Protein AF-A0A2W2B5X5-F1 (afdb_monomer_lite)

Foldseek 3Di:
DVLVVDDPVVSVVLLVQLCVQLVDDPVVSVCLVPVDPADCVVPDPSSLVSNCVSVVHDSCVSNVHPPPPD

pLDDT: mean 74.82, std 13.03, range [34.88, 87.56]

Radius of gyration: 11.65 Å; chains: 1; bounding box: 27×26×32 Å

Structure (mmCIF, N/CA/C/O backbone):
data_AF-A0A2W2B5X5-F1
#
_entry.id   AF-A0A2W2B5X5-F1
#
loop_
_atom_site.group_PDB
_atom_site.id
_atom_site.type_symbol
_atom_site.label_atom_id
_atom_site.label_alt_id
_atom_site.label_comp_id
_atom_site.label_asym_id
_atom_site.label_entity_id
_atom_site.label_seq_id
_atom_site.pdbx_PDB_ins_code
_atom_site.Cartn_x
_atom_site.Cartn_y
_atom_site.Cartn_z
_atom_site.occupancy
_atom_site.B_iso_or_equiv
_atom_site.auth_seq_id
_atom_site.auth_comp_id
_atom_site.auth_asym_id
_atom_site.auth_atom_id
_atom_site.pdbx_PDB_model_num
ATOM 1 N N . MET A 1 1 ? 5.841 -5.374 -10.931 1.00 64.06 1 MET A N 1
ATOM 2 C CA . MET A 1 1 ? 5.527 -4.885 -9.567 1.00 64.06 1 MET A CA 1
ATOM 3 C C . MET A 1 1 ? 5.433 -6.080 -8.618 1.00 64.06 1 MET A C 1
ATOM 5 O O . MET A 1 1 ? 4.645 -6.978 -8.875 1.00 64.06 1 MET A O 1
ATOM 9 N N . TRP A 1 2 ? 6.236 -6.140 -7.554 1.00 69.12 2 TRP A N 1
ATOM 10 C CA . TRP A 1 2 ? 6.301 -7.286 -6.621 1.00 69.12 2 TRP A CA 1
ATOM 11 C C . TRP A 1 2 ? 4.969 -7.558 -5.884 1.00 69.12 2 TRP A C 1
ATOM 13 O O . TRP A 1 2 ? 4.654 -8.698 -5.554 1.00 69.12 2 TRP A O 1
ATOM 23 N N . LEU A 1 3 ? 4.134 -6.527 -5.703 1.00 68.19 3 LEU A N 1
ATOM 24 C CA . LEU A 1 3 ? 2.804 -6.618 -5.080 1.00 68.19 3 LEU A CA 1
ATOM 25 C C . LEU A 1 3 ? 1.843 -7.578 -5.798 1.00 68.19 3 LEU A C 1
ATOM 27 O O . LEU A 1 3 ? 1.029 -8.228 -5.141 1.00 68.19 3 LEU A O 1
ATOM 31 N N . VAL A 1 4 ? 1.921 -7.699 -7.130 1.00 72.88 4 VAL A N 1
ATOM 32 C CA . VAL A 1 4 ? 1.032 -8.604 -7.882 1.00 72.88 4 VAL A CA 1
ATOM 33 C C . VAL A 1 4 ? 1.481 -10.067 -7.840 1.00 72.88 4 VAL A C 1
ATOM 35 O O . VAL A 1 4 ? 0.664 -10.940 -8.115 1.00 72.88 4 VAL A O 1
ATOM 38 N N . GLN A 1 5 ? 2.731 -10.330 -7.441 1.00 75.94 5 GLN A N 1
ATOM 39 C CA . GLN A 1 5 ? 3.307 -11.676 -7.319 1.00 75.94 5 GLN A CA 1
ATOM 40 C C . GLN A 1 5 ? 2.949 -12.362 -5.989 1.00 75.94 5 GLN A C 1
ATOM 42 O O . GLN A 1 5 ? 3.172 -13.560 -5.831 1.00 75.94 5 GLN A O 1
ATOM 47 N N . LEU A 1 6 ? 2.387 -11.625 -5.024 1.00 74.81 6 LEU A N 1
ATOM 48 C CA . LEU A 1 6 ? 1.925 -12.195 -3.760 1.00 74.81 6 LEU A CA 1
ATOM 49 C C . LEU A 1 6 ? 0.663 -13.056 -3.962 1.00 74.81 6 LEU A C 1
ATOM 51 O O . LEU A 1 6 ? -0.226 -12.653 -4.721 1.00 74.81 6 LEU A O 1
ATOM 55 N N . PRO A 1 7 ? 0.520 -14.174 -3.220 1.00 83.06 7 PRO A N 1
ATOM 56 C CA . PRO A 1 7 ? -0.721 -14.941 -3.170 1.00 83.06 7 PRO A CA 1
ATOM 57 C C . PRO A 1 7 ? -1.921 -14.050 -2.842 1.00 83.06 7 PRO A C 1
ATOM 59 O O . PRO A 1 7 ? -1.819 -13.141 -2.008 1.00 83.06 7 PRO A O 1
ATOM 62 N N . ILE A 1 8 ? -3.061 -14.319 -3.483 1.00 80.00 8 ILE A N 1
ATOM 63 C CA . ILE A 1 8 ? -4.239 -13.445 -3.428 1.00 80.00 8 ILE A CA 1
ATOM 64 C C . ILE A 1 8 ? -4.744 -13.214 -1.998 1.00 80.00 8 ILE A C 1
ATOM 66 O O . ILE A 1 8 ? -5.103 -12.083 -1.665 1.00 80.00 8 ILE A O 1
ATOM 70 N N . ASP A 1 9 ? -4.673 -14.225 -1.133 1.00 79.38 9 ASP A N 1
ATOM 71 C CA . ASP A 1 9 ? -5.141 -14.149 0.256 1.00 79.38 9 ASP A CA 1
ATOM 72 C C . ASP A 1 9 ? -4.243 -13.244 1.105 1.00 79.38 9 ASP A C 1
ATOM 74 O O . ASP A 1 9 ? -4.716 -12.325 1.778 1.00 79.38 9 ASP A O 1
ATOM 78 N N . LYS A 1 10 ? -2.918 -13.430 1.001 1.00 79.25 10 LYS A N 1
ATOM 79 C CA . LYS A 1 10 ? -1.930 -12.568 1.669 1.00 79.25 10 LYS A CA 1
ATOM 80 C C . LYS A 1 10 ? -2.043 -11.132 1.183 1.00 79.25 10 LYS A C 1
ATOM 82 O O . LYS A 1 10 ? -2.022 -10.206 1.991 1.00 79.25 10 LYS A O 1
ATOM 87 N N . ARG A 1 11 ? -2.188 -10.942 -0.129 1.00 81.31 11 ARG A N 1
ATOM 88 C CA . ARG A 1 11 ? -2.377 -9.621 -0.722 1.00 81.31 11 ARG A CA 1
ATOM 89 C C . ARG A 1 11 ? -3.639 -8.964 -0.172 1.00 81.31 11 ARG A C 1
ATOM 91 O O . ARG A 1 11 ? -3.559 -7.839 0.294 1.00 81.31 11 ARG A O 1
ATOM 98 N N . THR A 1 12 ? -4.769 -9.664 -0.154 1.00 82.06 12 THR A N 1
ATOM 99 C CA . THR A 1 12 ? -6.045 -9.117 0.341 1.00 82.06 12 THR A CA 1
ATOM 100 C C . THR A 1 12 ? -5.933 -8.659 1.794 1.00 82.06 12 THR A C 1
ATOM 102 O O . THR A 1 12 ? -6.256 -7.512 2.096 1.00 82.06 12 THR A O 1
ATOM 105 N N . LEU A 1 13 ? -5.356 -9.493 2.663 1.00 83.25 13 LEU A N 1
ATOM 106 C CA . LEU A 1 13 ? -5.169 -9.168 4.077 1.00 83.25 13 LEU A CA 1
ATOM 107 C C . LEU A 1 13 ? -4.235 -7.967 4.304 1.00 83.25 13 LEU A C 1
ATOM 109 O O . LEU A 1 13 ? -4.469 -7.148 5.194 1.00 83.25 13 LEU A O 1
ATOM 113 N N . LEU A 1 14 ? -3.169 -7.841 3.511 1.00 81.94 14 LEU A N 1
ATOM 114 C CA . LEU A 1 14 ? -2.254 -6.700 3.600 1.00 81.94 14 LEU A CA 1
ATOM 115 C C . LEU A 1 14 ? -2.903 -5.413 3.068 1.00 81.94 14 LEU A C 1
ATOM 117 O O . LEU A 1 14 ? -2.707 -4.346 3.644 1.00 81.94 14 LEU A O 1
ATOM 121 N N . LEU A 1 15 ? -3.737 -5.492 2.031 1.00 84.25 15 LEU A N 1
ATOM 122 C CA . LEU A 1 15 ? -4.445 -4.319 1.511 1.00 84.25 15 LEU A CA 1
ATOM 123 C C . LEU A 1 15 ? -5.509 -3.795 2.469 1.00 84.25 15 LEU A C 1
ATOM 125 O O . LEU A 1 15 ? -5.621 -2.582 2.619 1.00 84.25 15 LEU A O 1
ATOM 129 N N . ASP A 1 16 ? -6.221 -4.672 3.172 1.00 86.31 16 ASP A N 1
ATOM 130 C CA . ASP A 1 16 ? -7.171 -4.244 4.203 1.00 86.31 16 ASP A CA 1
ATOM 131 C C . ASP A 1 16 ? -6.464 -3.487 5.344 1.00 86.31 16 ASP A C 1
ATOM 133 O O . ASP A 1 16 ? -6.983 -2.493 5.858 1.00 86.31 16 ASP A O 1
ATOM 137 N N . LYS A 1 17 ? -5.226 -3.876 5.688 1.00 87.06 17 LYS A N 1
ATOM 138 C CA . LYS A 1 17 ? -4.393 -3.119 6.639 1.00 87.06 17 LYS A CA 1
ATOM 139 C C . LYS A 1 17 ? -3.997 -1.747 6.094 1.00 87.06 17 LYS A C 1
ATOM 141 O O . LYS A 1 17 ? -4.074 -0.769 6.835 1.00 87.06 17 LYS A O 1
ATOM 146 N N . VAL A 1 18 ? -3.611 -1.657 4.820 1.00 86.81 18 VAL A N 1
ATOM 147 C CA . VAL A 1 18 ? -3.283 -0.370 4.182 1.00 86.81 18 VAL A CA 1
ATOM 148 C C . VAL A 1 18 ? -4.500 0.551 4.142 1.00 86.81 18 VAL A C 1
ATOM 150 O O . VAL A 1 18 ? -4.372 1.722 4.485 1.00 86.81 18 VAL A O 1
ATOM 153 N N . ILE A 1 19 ? -5.681 0.040 3.786 1.00 86.94 19 ILE A N 1
ATOM 154 C CA . ILE A 1 19 ? -6.949 0.792 3.793 1.00 86.94 19 ILE A CA 1
ATOM 155 C C . ILE A 1 19 ? -7.202 1.379 5.183 1.00 86.94 19 ILE A C 1
ATOM 157 O O . ILE A 1 19 ? -7.395 2.585 5.325 1.00 86.94 19 ILE A O 1
ATOM 161 N N . LYS A 1 20 ? -7.112 0.542 6.224 1.00 87.56 20 LYS A N 1
ATOM 162 C CA . LYS A 1 20 ? -7.347 0.961 7.610 1.00 87.56 20 LYS A CA 1
ATOM 163 C C . LYS A 1 20 ? -6.356 2.027 8.093 1.00 87.56 20 LYS A C 1
ATOM 165 O O . LYS A 1 20 ? -6.742 2.893 8.868 1.00 87.56 20 LYS A O 1
ATOM 170 N N . GLN A 1 21 ? -5.095 1.960 7.664 1.00 86.12 21 GLN A N 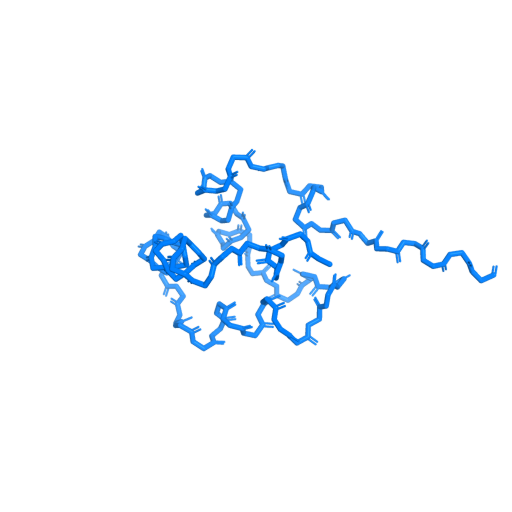1
ATOM 171 C CA . GLN A 1 21 ? -4.051 2.898 8.096 1.00 86.12 21 GLN A CA 1
ATOM 172 C C . GLN A 1 21 ? -4.011 4.195 7.283 1.00 86.12 21 GLN A C 1
ATOM 174 O O . GLN A 1 21 ? -3.703 5.244 7.835 1.00 86.12 21 GLN A O 1
ATOM 179 N N . SER A 1 22 ? -4.302 4.129 5.984 1.00 84.25 22 SER A N 1
ATOM 180 C CA . SER A 1 22 ? -4.247 5.289 5.082 1.00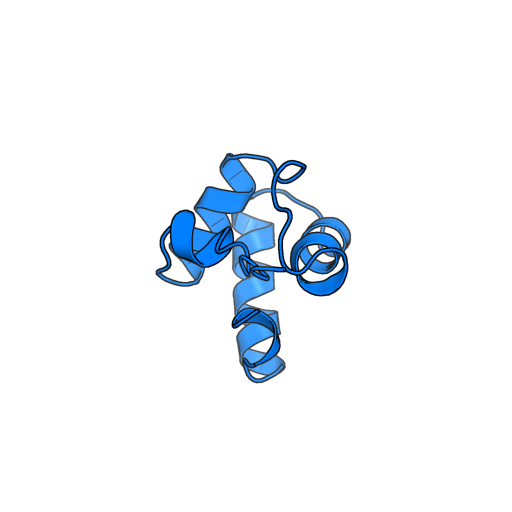 84.25 22 SER A CA 1
ATOM 181 C C . SER A 1 22 ? -5.554 6.078 5.019 1.00 84.25 22 SER A C 1
ATOM 183 O O . SER A 1 22 ? -5.559 7.195 4.510 1.00 84.25 22 SER A O 1
ATOM 185 N N . GLY A 1 23 ? -6.674 5.491 5.462 1.00 84.69 23 GLY A N 1
ATOM 186 C CA . GLY A 1 23 ? -8.011 6.072 5.296 1.00 84.69 23 GLY A CA 1
ATOM 187 C C . GLY A 1 23 ? -8.499 6.105 3.841 1.00 84.69 23 GLY A C 1
ATOM 188 O O . GLY A 1 23 ? -9.540 6.691 3.555 1.00 84.69 23 GLY A O 1
ATOM 189 N N . GLN A 1 24 ? -7.762 5.490 2.910 1.00 83.81 24 GLN A N 1
ATOM 190 C CA . GLN A 1 24 ? -8.121 5.434 1.495 1.00 83.81 24 GLN A CA 1
ATOM 191 C C . GLN A 1 24 ? -9.174 4.366 1.217 1.00 83.81 24 GLN A C 1
ATOM 193 O O . GLN A 1 24 ? -9.210 3.316 1.855 1.00 83.81 24 GLN A O 1
ATOM 198 N N . SER A 1 25 ? -9.987 4.588 0.184 1.00 84.25 25 SER A N 1
ATOM 199 C CA . SER A 1 25 ? -10.938 3.579 -0.277 1.00 84.25 25 SER A CA 1
ATOM 200 C C . SER A 1 25 ? -10.231 2.376 -0.912 1.00 84.25 25 SER A C 1
ATOM 202 O O . SER A 1 25 ? -9.135 2.470 -1.478 1.00 84.25 25 SER A O 1
ATOM 204 N N . LYS A 1 26 ? -10.910 1.225 -0.880 1.00 82.25 26 LYS A N 1
ATOM 205 C CA . LYS A 1 26 ? -10.443 -0.015 -1.512 1.00 82.25 26 LYS A CA 1
ATOM 206 C C . LYS A 1 26 ? -10.164 0.157 -3.007 1.00 82.25 26 LYS A C 1
ATOM 208 O O . LYS A 1 26 ? -9.203 -0.419 -3.514 1.00 82.25 26 LYS A O 1
ATOM 213 N N . ASP A 1 27 ? -10.964 0.960 -3.703 1.00 80.75 27 ASP A N 1
ATOM 214 C CA . ASP A 1 27 ? -10.788 1.219 -5.133 1.00 80.75 27 ASP A CA 1
ATOM 215 C C . ASP A 1 27 ? -9.565 2.085 -5.427 1.00 80.75 27 ASP A C 1
ATOM 217 O O . ASP A 1 27 ? -8.837 1.797 -6.380 1.00 80.75 27 ASP A O 1
ATOM 221 N N . THR A 1 28 ? -9.266 3.076 -4.580 1.00 78.06 28 THR A N 1
ATOM 222 C CA . THR A 1 28 ? -8.016 3.844 -4.682 1.00 78.06 28 THR A CA 1
ATOM 223 C C . THR A 1 28 ? -6.812 2.927 -4.504 1.00 78.06 28 THR A C 1
ATOM 225 O O . THR A 1 28 ? -5.912 2.920 -5.342 1.00 78.06 28 THR A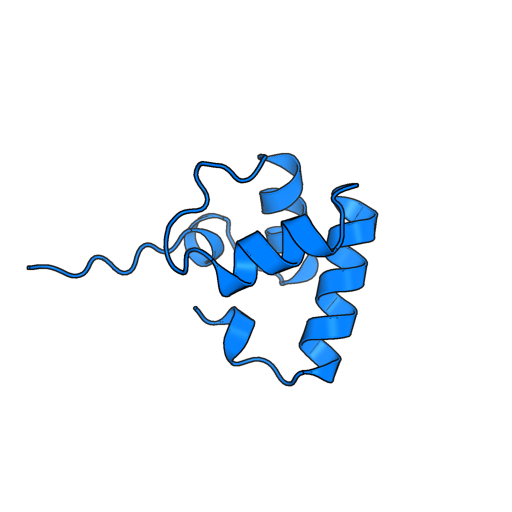 O 1
ATOM 228 N N . ILE A 1 29 ? -6.819 2.087 -3.468 1.00 80.31 29 ILE A N 1
ATOM 229 C CA . ILE A 1 29 ? -5.737 1.131 -3.206 1.00 80.31 29 ILE A CA 1
ATOM 230 C C . ILE A 1 29 ? -5.576 0.129 -4.358 1.00 80.31 29 ILE A C 1
ATOM 232 O O . ILE A 1 29 ? -4.457 -0.139 -4.793 1.00 80.31 29 ILE A O 1
ATOM 236 N N . ARG A 1 30 ? -6.675 -0.378 -4.927 1.00 77.62 30 ARG A N 1
ATOM 237 C CA . ARG A 1 30 ? -6.627 -1.233 -6.125 1.00 77.62 30 ARG A CA 1
ATOM 238 C C . ARG A 1 30 ? -6.045 -0.499 -7.330 1.00 77.62 30 ARG A C 1
ATOM 240 O O . ARG A 1 30 ? -5.200 -1.068 -8.015 1.00 77.62 30 ARG A O 1
ATOM 247 N N . ARG A 1 31 ? -6.434 0.755 -7.583 1.00 75.62 31 ARG A N 1
ATOM 248 C CA . ARG A 1 31 ? -5.843 1.555 -8.671 1.00 75.62 31 ARG A CA 1
ATOM 249 C C . ARG A 1 31 ? -4.332 1.698 -8.514 1.00 75.62 31 ARG A C 1
ATOM 251 O O . ARG A 1 31 ? -3.625 1.547 -9.503 1.00 75.62 31 ARG A O 1
ATOM 258 N N . ILE A 1 32 ? -3.839 1.901 -7.295 1.00 74.69 32 ILE A N 1
ATOM 259 C CA . ILE A 1 32 ? -2.397 2.004 -7.019 1.00 74.69 32 ILE A CA 1
ATOM 260 C C . ILE A 1 32 ? -1.654 0.723 -7.423 1.00 74.69 32 ILE A C 1
ATOM 262 O O . ILE A 1 32 ? -0.568 0.793 -7.988 1.00 74.69 32 ILE A O 1
ATOM 266 N N . ILE A 1 33 ? -2.251 -0.445 -7.183 1.00 72.94 33 ILE A N 1
ATOM 267 C CA . ILE A 1 33 ? -1.643 -1.745 -7.506 1.00 72.94 33 ILE A CA 1
ATOM 268 C C . ILE A 1 33 ? -1.734 -2.070 -8.998 1.00 72.94 33 ILE A C 1
ATOM 270 O O . ILE A 1 33 ? -0.805 -2.647 -9.557 1.00 72.94 33 ILE A O 1
ATOM 274 N N . TYR A 1 34 ? -2.869 -1.758 -9.630 1.00 69.94 34 TYR A N 1
ATOM 275 C CA . TYR A 1 34 ? -3.209 -2.303 -10.946 1.00 69.94 34 TYR A CA 1
ATOM 276 C C . TYR A 1 34 ? -3.114 -1.294 -12.098 1.00 69.94 34 TYR A C 1
ATOM 278 O O . TYR A 1 34 ? -2.932 -1.723 -13.232 1.00 69.94 34 TYR A O 1
ATOM 286 N N . MET A 1 35 ? -3.229 0.021 -11.859 1.00 60.53 35 MET A N 1
ATOM 287 C CA . MET A 1 35 ? -3.357 1.007 -12.950 1.00 60.53 35 MET A CA 1
ATOM 288 C C . MET A 1 35 ? -2.059 1.690 -13.383 1.00 60.53 35 MET A C 1
ATOM 290 O O . MET A 1 35 ? -1.982 2.135 -14.524 1.00 60.53 35 MET A O 1
ATOM 294 N N . LYS A 1 36 ? -1.016 1.759 -12.550 1.00 55.44 36 LYS A N 1
ATOM 295 C CA . LYS A 1 36 ? 0.315 2.171 -13.024 1.00 55.44 36 LYS A CA 1
ATOM 296 C C . LYS A 1 36 ? 1.408 1.461 -12.243 1.00 55.44 36 LYS A C 1
ATOM 298 O O . LYS A 1 36 ? 1.773 1.886 -11.155 1.00 55.44 36 LYS A O 1
ATOM 303 N N . ALA A 1 37 ? 1.995 0.443 -12.862 1.00 54.78 37 ALA A N 1
ATOM 304 C CA . ALA A 1 37 ? 3.097 -0.342 -12.311 1.00 54.78 37 ALA A CA 1
ATOM 305 C C . ALA A 1 37 ? 4.375 0.464 -11.970 1.00 54.78 37 ALA A C 1
ATOM 307 O O . ALA A 1 37 ? 5.303 -0.122 -11.426 1.00 54.78 37 ALA A O 1
ATOM 308 N N . ALA A 1 38 ? 4.440 1.766 -12.290 1.00 53.16 38 ALA A N 1
ATOM 309 C CA . ALA A 1 38 ? 5.649 2.588 -12.159 1.00 53.16 38 ALA A CA 1
ATOM 310 C C . ALA A 1 38 ? 5.388 4.080 -11.862 1.00 53.16 38 ALA A C 1
ATOM 312 O O . ALA A 1 38 ? 6.259 4.917 -12.073 1.00 53.16 38 ALA A O 1
ATOM 313 N N . CYS A 1 39 ? 4.179 4.463 -11.442 1.00 59.72 39 CYS A N 1
ATOM 314 C CA . CYS A 1 39 ? 3.880 5.874 -11.196 1.00 59.72 39 CYS A CA 1
ATOM 315 C C . CYS A 1 39 ? 2.990 5.998 -9.973 1.00 59.72 39 CYS A C 1
ATOM 317 O O .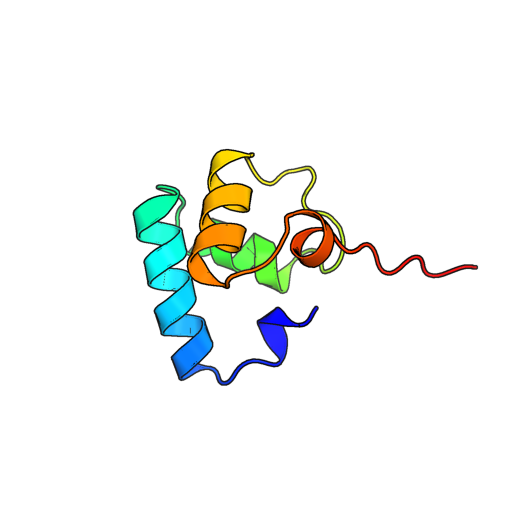 CYS A 1 39 ? 1.787 5.759 -10.027 1.00 59.72 39 CYS A O 1
ATOM 319 N N . THR A 1 40 ? 3.614 6.375 -8.872 1.00 69.12 40 THR A N 1
ATOM 320 C CA . THR A 1 40 ? 2.981 6.629 -7.580 1.00 69.12 40 THR A CA 1
ATOM 321 C C . THR A 1 40 ? 2.898 8.134 -7.298 1.00 69.12 40 THR A C 1
ATOM 323 O O . THR A 1 40 ? 2.631 8.539 -6.170 1.00 69.12 40 THR A O 1
ATOM 326 N N . SER A 1 41 ? 3.126 8.991 -8.303 1.00 71.62 41 SER A N 1
ATOM 327 C CA . SER A 1 41 ? 3.126 10.454 -8.148 1.00 71.62 41 SER A CA 1
ATOM 328 C C . SER A 1 41 ? 1.769 11.014 -7.713 1.00 71.62 41 SER A C 1
ATOM 330 O O . SER A 1 41 ? 1.716 12.033 -7.039 1.00 71.62 41 SER A O 1
ATOM 332 N N . TYR A 1 42 ? 0.676 10.324 -8.050 1.00 72.81 42 TYR A N 1
ATOM 333 C CA . TYR A 1 42 ? -0.686 10.660 -7.623 1.00 72.81 42 TYR A CA 1
ATOM 334 C C . TYR A 1 42 ? -1.070 10.040 -6.270 1.00 72.81 42 TYR A C 1
ATOM 336 O O . TYR A 1 42 ? -2.171 10.272 -5.769 1.00 72.81 42 TYR A O 1
ATOM 344 N N . VAL A 1 43 ? -0.200 9.207 -5.692 1.00 76.50 43 VAL A N 1
ATOM 345 C CA . VAL A 1 43 ? -0.444 8.554 -4.406 1.00 76.50 43 VAL A CA 1
ATOM 346 C C . VAL A 1 43 ? -0.039 9.507 -3.302 1.00 76.50 43 VAL A C 1
ATOM 348 O O . VAL A 1 43 ? 1.088 10.001 -3.280 1.00 76.50 43 VAL A O 1
ATOM 351 N N . ARG A 1 44 ? -0.958 9.751 -2.370 1.00 81.75 44 ARG A N 1
ATOM 352 C CA . ARG A 1 44 ? -0.688 10.641 -1.246 1.00 81.75 44 ARG A CA 1
ATOM 353 C C . ARG A 1 44 ? 0.424 10.075 -0.344 1.00 81.75 44 ARG A C 1
ATOM 355 O O . ARG A 1 44 ? 0.472 8.850 -0.176 1.00 81.75 44 ARG A O 1
ATOM 362 N N . PRO A 1 45 ? 1.288 10.919 0.248 1.00 83.06 45 PRO A N 1
ATOM 363 C CA . PRO A 1 45 ? 2.394 10.470 1.097 1.00 83.06 45 PRO A CA 1
ATOM 364 C C . PRO A 1 45 ? 1.963 9.509 2.213 1.00 83.06 45 PRO A C 1
ATOM 366 O O . PRO A 1 45 ? 2.545 8.438 2.354 1.00 83.06 45 PRO A O 1
ATOM 369 N N . GLU A 1 46 ? 0.860 9.803 2.907 1.00 83.88 46 GLU A N 1
ATOM 370 C CA . GLU A 1 46 ? 0.326 8.965 3.988 1.00 83.88 46 GLU A CA 1
ATOM 371 C C . GLU A 1 46 ? -0.057 7.552 3.519 1.00 83.88 46 GLU A C 1
ATOM 373 O O . GLU A 1 46 ? 0.020 6.575 4.265 1.00 83.88 46 GLU A O 1
ATOM 378 N N . THR A 1 47 ? -0.441 7.420 2.248 1.00 83.19 47 THR A N 1
ATOM 379 C CA . THR A 1 47 ? -0.761 6.126 1.644 1.00 83.19 47 THR A CA 1
ATOM 380 C C . THR A 1 47 ? 0.517 5.356 1.322 1.00 83.19 47 THR A C 1
ATOM 382 O O . THR A 1 47 ? 0.576 4.155 1.586 1.00 83.19 47 THR A O 1
ATOM 385 N N . LYS A 1 48 ? 1.559 6.032 0.818 1.00 82.56 48 LYS A N 1
ATOM 386 C CA . LYS A 1 48 ? 2.879 5.421 0.587 1.00 82.56 48 LYS A CA 1
ATOM 387 C C . LYS A 1 48 ? 3.487 4.913 1.893 1.00 82.56 48 LYS A C 1
ATOM 389 O O . LYS A 1 48 ? 3.956 3.777 1.933 1.00 82.56 48 LYS A O 1
ATOM 394 N N . ASP A 1 49 ? 3.389 5.696 2.964 1.00 86.00 49 ASP A N 1
ATOM 395 C CA . ASP A 1 49 ? 3.865 5.311 4.295 1.00 86.00 49 ASP A CA 1
ATOM 396 C C . ASP A 1 49 ? 3.126 4.086 4.842 1.00 86.00 49 ASP A C 1
ATOM 398 O O . ASP A 1 49 ? 3.754 3.172 5.382 1.00 8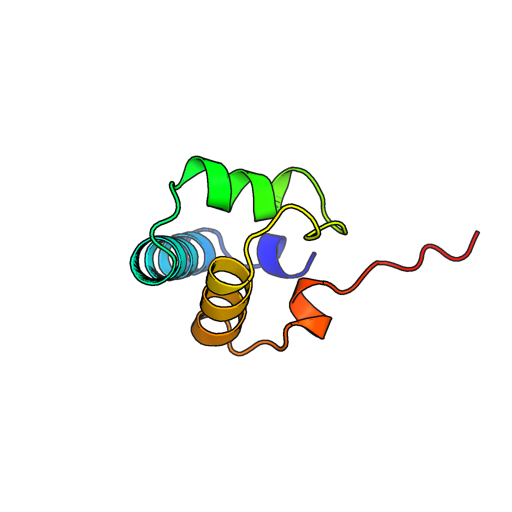6.00 49 ASP A O 1
ATOM 402 N N . ALA A 1 50 ? 1.803 4.022 4.663 1.00 86.62 50 ALA A N 1
ATOM 403 C CA . ALA A 1 50 ? 1.011 2.857 5.050 1.00 86.62 50 ALA A CA 1
ATOM 404 C C . ALA A 1 50 ? 1.441 1.594 4.283 1.00 86.62 50 ALA A C 1
ATOM 406 O O . ALA A 1 50 ? 1.600 0.531 4.884 1.00 86.62 50 ALA A O 1
ATOM 407 N N . PHE A 1 51 ? 1.693 1.701 2.974 1.00 85.00 51 PHE A N 1
ATOM 408 C CA . PHE A 1 51 ? 2.258 0.597 2.191 1.00 85.00 51 PHE A CA 1
ATOM 409 C C . PHE A 1 51 ? 3.633 0.174 2.726 1.00 85.00 51 PHE A C 1
ATOM 411 O O . PHE A 1 51 ? 3.857 -1.005 2.994 1.00 85.00 51 PHE A O 1
ATOM 418 N N . CYS A 1 52 ? 4.538 1.125 2.936 1.00 84.69 52 CYS A N 1
ATOM 419 C CA . CYS A 1 52 ? 5.885 0.846 3.427 1.00 84.69 52 CYS A CA 1
ATOM 420 C C . CYS A 1 52 ? 5.861 0.132 4.788 1.00 84.69 52 CYS A C 1
ATOM 422 O O . CYS A 1 52 ? 6.513 -0.899 4.960 1.00 84.69 52 CYS A O 1
ATOM 424 N N . LYS A 1 53 ? 5.024 0.600 5.724 1.00 87.06 53 LYS A N 1
ATOM 425 C CA . LYS A 1 53 ? 4.835 -0.025 7.043 1.00 87.06 53 LYS A CA 1
ATOM 426 C C . LYS A 1 53 ? 4.241 -1.426 6.966 1.00 87.06 53 LYS A C 1
ATOM 428 O O . LYS A 1 53 ? 4.738 -2.334 7.625 1.00 87.06 53 LYS A O 1
ATOM 433 N N . VAL A 1 54 ? 3.167 -1.611 6.199 1.00 86.19 54 VAL A N 1
ATOM 434 C CA . VAL A 1 54 ? 2.445 -2.892 6.151 1.00 86.19 54 VAL A CA 1
ATOM 435 C C . VAL A 1 54 ? 3.262 -3.976 5.456 1.00 86.19 54 VAL A C 1
ATOM 437 O O . VAL A 1 54 ? 3.204 -5.139 5.858 1.00 86.19 54 VAL A O 1
ATOM 440 N N . PHE A 1 55 ? 4.016 -3.606 4.425 1.00 81.06 55 PHE A N 1
ATOM 441 C CA . PHE A 1 55 ? 4.787 -4.553 3.628 1.00 81.06 55 PHE A CA 1
ATOM 442 C C . PHE A 1 55 ? 6.262 -4.646 4.041 1.00 81.06 55 PHE A C 1
ATOM 444 O O . PHE A 1 55 ? 6.971 -5.497 3.508 1.00 81.06 55 PHE A O 1
ATOM 451 N N . GLY A 1 56 ? 6.719 -3.815 4.986 1.00 82.50 56 GLY A N 1
ATOM 452 C CA . GLY A 1 56 ? 8.119 -3.774 5.419 1.00 82.50 56 GLY A CA 1
ATOM 453 C C . GLY A 1 56 ? 9.057 -3.361 4.286 1.00 82.50 56 GLY A C 1
ATOM 454 O O . GLY A 1 56 ? 10.107 -3.969 4.094 1.00 82.50 56 GLY A O 1
ATOM 455 N N . LYS A 1 57 ? 8.628 -2.386 3.483 1.00 82.25 57 LYS A N 1
ATOM 456 C CA . LYS A 1 57 ? 9.309 -1.937 2.266 1.00 82.25 57 LYS A CA 1
ATOM 457 C C . LYS A 1 57 ? 9.675 -0.470 2.373 1.00 82.25 57 LYS A C 1
ATOM 459 O O . LYS A 1 57 ? 9.010 0.285 3.075 1.00 82.25 57 LYS A O 1
ATOM 464 N N . SER A 1 58 ? 10.720 -0.067 1.669 1.00 82.81 58 SER A N 1
ATOM 465 C CA . SER A 1 58 ? 11.058 1.345 1.501 1.00 82.81 58 SER A CA 1
ATOM 466 C C . SER A 1 58 ? 10.155 2.016 0.461 1.00 82.81 58 SER A C 1
ATOM 468 O O . SER A 1 58 ? 9.604 1.357 -0.426 1.00 82.81 58 SER A O 1
ATOM 470 N N . ILE A 1 59 ? 10.050 3.347 0.531 1.00 78.56 59 ILE A N 1
ATOM 471 C CA . ILE A 1 59 ? 9.372 4.140 -0.503 1.00 78.56 59 ILE A CA 1
ATOM 472 C C . ILE A 1 59 ? 10.024 3.868 -1.861 1.00 78.56 59 ILE A C 1
ATOM 474 O O . ILE A 1 59 ? 9.316 3.601 -2.819 1.00 78.56 59 ILE A O 1
ATOM 478 N N . THR A 1 60 ? 11.353 3.788 -1.937 1.00 77.06 60 THR A N 1
ATOM 479 C CA . THR A 1 60 ? 12.073 3.448 -3.173 1.00 77.06 60 THR A CA 1
ATOM 480 C C . THR A 1 60 ? 11.647 2.099 -3.758 1.00 77.06 60 THR A C 1
ATOM 482 O O . THR A 1 60 ? 11.476 1.982 -4.964 1.00 77.06 60 THR A O 1
ATOM 485 N N . GLU A 1 61 ? 11.407 1.073 -2.936 1.00 76.06 61 GLU A N 1
ATOM 486 C CA . GLU A 1 61 ? 10.903 -0.228 -3.410 1.00 76.06 61 GLU A CA 1
ATOM 487 C C . GLU A 1 61 ? 9.433 -0.191 -3.852 1.00 76.06 61 GLU A C 1
ATOM 489 O O . GLU A 1 61 ? 9.014 -1.001 -4.687 1.00 76.06 61 GLU A O 1
ATOM 494 N N . LEU A 1 62 ? 8.637 0.713 -3.278 1.00 74.94 62 LEU A N 1
ATOM 495 C CA . LEU A 1 62 ? 7.258 0.962 -3.697 1.00 74.94 62 LEU A CA 1
ATOM 496 C C . LEU A 1 62 ? 7.211 1.750 -5.011 1.00 74.94 62 LEU A C 1
ATOM 498 O O . LEU A 1 62 ? 6.373 1.483 -5.869 1.00 74.94 62 LEU A O 1
ATOM 502 N N . GLU A 1 63 ? 8.105 2.722 -5.150 1.00 72.44 63 GLU A N 1
ATOM 503 C CA . GLU A 1 63 ? 8.188 3.627 -6.288 1.00 72.44 63 GLU A CA 1
ATOM 504 C C . GLU A 1 63 ? 9.009 3.061 -7.434 1.00 72.44 63 GLU A C 1
ATOM 506 O O . GLU A 1 63 ? 8.897 3.618 -8.519 1.00 72.44 63 GLU A O 1
ATOM 511 N N . ASN A 1 64 ? 9.780 1.987 -7.197 1.00 65.12 64 ASN A N 1
ATOM 512 C CA . ASN A 1 64 ? 10.826 1.473 -8.076 1.00 65.12 64 ASN A CA 1
ATOM 513 C C . ASN A 1 64 ? 10.361 1.459 -9.530 1.00 65.12 64 ASN A C 1
ATOM 515 O O . ASN A 1 64 ? 9.672 0.551 -10.012 1.00 65.12 64 ASN A O 1
ATOM 519 N N . ILE A 1 65 ? 10.736 2.549 -10.1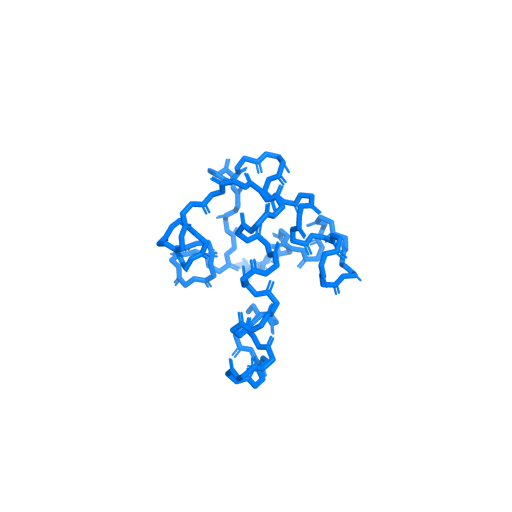92 1.00 54.22 65 ILE A N 1
ATOM 520 C CA . ILE A 1 65 ? 10.492 2.831 -11.584 1.00 54.22 65 ILE A CA 1
ATOM 521 C C . ILE A 1 65 ? 11.287 1.747 -12.281 1.00 54.22 65 ILE A C 1
ATOM 523 O O . ILE A 1 65 ? 12.502 1.658 -12.118 1.00 54.22 65 ILE A O 1
ATOM 527 N N . THR A 1 66 ? 10.612 0.877 -13.026 1.00 44.06 66 THR A N 1
ATOM 528 C CA . THR A 1 66 ? 11.328 0.129 -14.052 1.00 44.06 66 THR A CA 1
ATOM 529 C C . THR A 1 66 ? 11.859 1.206 -14.989 1.00 44.06 66 THR A C 1
ATOM 531 O O . THR A 1 66 ? 11.101 1.738 -15.796 1.00 44.06 66 THR A O 1
ATOM 534 N N . ILE A 1 67 ? 13.113 1.624 -14.796 1.00 41.47 67 ILE A N 1
ATOM 535 C CA . ILE A 1 67 ? 13.854 2.370 -15.802 1.00 41.47 67 ILE A CA 1
ATOM 536 C C . ILE A 1 67 ? 13.953 1.369 -16.945 1.00 41.47 67 ILE A C 1
ATOM 538 O O . ILE A 1 67 ? 14.814 0.496 -16.959 1.00 41.47 67 ILE A O 1
ATOM 542 N N . ILE A 1 68 ? 12.967 1.410 -17.838 1.00 40.44 68 ILE A N 1
ATOM 543 C CA . ILE A 1 68 ? 13.120 0.857 -19.168 1.00 40.44 68 ILE A CA 1
ATOM 544 C C . ILE A 1 68 ? 14.095 1.827 -19.815 1.00 40.44 68 ILE A C 1
ATOM 546 O O . ILE A 1 68 ? 13.711 2.901 -20.274 1.00 40.44 68 ILE A O 1
ATOM 550 N N . THR A 1 69 ? 15.375 1.498 -19.709 1.00 34.88 69 THR A N 1
ATOM 551 C CA . THR A 1 69 ? 16.413 2.064 -20.555 1.00 34.88 69 THR A CA 1
ATOM 552 C C . THR A 1 69 ? 15.985 1.744 -21.989 1.00 34.88 69 THR A C 1
ATOM 554 O O . THR A 1 69 ? 15.918 0.569 -22.352 1.00 34.88 69 THR A O 1
ATOM 557 N N . LEU A 1 70 ? 15.562 2.772 -22.731 1.00 36.47 70 LEU A N 1
ATOM 558 C CA . LEU A 1 70 ? 15.401 2.720 -24.186 1.00 36.47 70 LEU A CA 1
ATOM 559 C C . LEU A 1 70 ? 16.780 2.714 -24.846 1.00 36.47 70 LEU A C 1
ATOM 561 O O . LEU A 1 70 ? 17.671 3.420 -24.316 1.00 36.47 70 LEU A O 1
#

Secondary structure (DSSP, 8-state):
-GGGGS-HHHHHHHHHHHHHHH---HHHHHHHHHT-TT--TTS-HHHHHHHHHHHT--HHHHH-------

Sequence (70 aa):
MWLVQLPIDKRTLLLDKVIKQSGQSKDTIRRIIYMKAACTSYVRPETKDAFCKVFGKSITELENITIITL

Organism: NCBI:txid1649169